Protein AF-A0A6J1S5U1-F1 (afdb_monomer_lite)

Secondary structure (DSSP, 8-state):
---HHHHHHHHHHHHHHHHHHHHHHHHHHHTTTT-------------SS---B-TTT--B---GGGEEE-TTS-EEEHHHHHHHHHHS-SS-B-TTT--B-

Radius of gyration: 27.82 Å; chains: 1; bounding box: 63×32×68 Å

Structure (mmCIF, N/CA/C/O backbone):
data_AF-A0A6J1S5U1-F1
#
_entry.id   AF-A0A6J1S5U1-F1
#
loop_
_atom_site.group_PDB
_atom_site.id
_atom_site.type_symbol
_atom_site.label_atom_id
_atom_site.label_alt_id
_atom_site.label_comp_id
_atom_site.label_asym_id
_atom_site.label_entity_id
_atom_site.label_seq_id
_atom_site.pdbx_PDB_ins_code
_atom_site.Cartn_x
_atom_site.Cartn_y
_atom_site.Cartn_z
_atom_site.occupancy
_atom_site.B_iso_or_equiv
_atom_site.auth_seq_id
_atom_site.auth_comp_id
_atom_site.auth_asym_id
_atom_site.auth_atom_id
_atom_site.pdbx_PDB_model_num
ATOM 1 N N . MET A 1 1 ? 48.455 20.278 -44.408 1.00 60.16 1 MET A N 1
ATOM 2 C CA . MET A 1 1 ? 47.598 19.736 -45.483 1.00 60.16 1 MET A CA 1
ATOM 3 C C . MET A 1 1 ? 47.067 18.388 -45.000 1.00 60.16 1 MET A C 1
ATOM 5 O O . MET A 1 1 ? 47.862 17.455 -44.965 1.00 60.16 1 MET A O 1
ATOM 9 N N . PRO A 1 2 ? 45.825 18.281 -44.487 1.00 58.84 2 PRO A N 1
ATOM 10 C CA . PRO A 1 2 ? 45.291 16.995 -44.032 1.00 58.84 2 PRO A CA 1
ATOM 11 C C . PRO A 1 2 ? 45.217 16.024 -45.215 1.00 58.84 2 PRO A C 1
ATOM 13 O O . PRO A 1 2 ? 44.820 16.409 -46.314 1.00 58.84 2 PRO A O 1
ATOM 16 N N . SER A 1 3 ? 45.668 14.789 -45.007 1.00 61.09 3 SER A N 1
ATOM 17 C CA . SER A 1 3 ? 45.748 13.781 -46.059 1.00 61.09 3 SER A CA 1
ATOM 18 C C . SER A 1 3 ? 44.338 13.398 -46.550 1.00 61.09 3 SER A C 1
ATOM 20 O O . SER A 1 3 ? 43.416 13.276 -45.737 1.00 61.09 3 SER A O 1
ATOM 22 N N . PRO A 1 4 ? 44.146 13.180 -47.868 1.00 67.06 4 PRO A N 1
ATOM 23 C CA . PRO A 1 4 ? 42.848 12.850 -48.464 1.00 67.06 4 PRO A CA 1
ATOM 24 C C . PRO A 1 4 ? 42.061 11.704 -47.784 1.00 67.06 4 PRO A C 1
ATOM 26 O O . PRO A 1 4 ? 40.838 11.829 -47.703 1.00 67.06 4 PRO A O 1
ATOM 29 N N . PRO A 1 5 ? 42.673 10.636 -47.219 1.00 60.84 5 PRO A N 1
ATOM 30 C CA . PRO A 1 5 ? 41.909 9.603 -46.509 1.00 60.84 5 PRO A CA 1
ATOM 31 C C . PRO A 1 5 ? 41.277 10.079 -45.190 1.00 60.84 5 PRO A C 1
ATOM 33 O O . PRO A 1 5 ? 40.268 9.518 -44.770 1.00 60.84 5 PRO A O 1
ATOM 36 N N . LEU A 1 6 ? 41.814 11.121 -44.543 1.00 58.06 6 LEU A N 1
ATOM 37 C CA . LEU A 1 6 ? 41.282 11.627 -43.271 1.00 58.06 6 LEU A CA 1
ATOM 38 C C . LEU A 1 6 ? 39.984 12.430 -43.470 1.00 58.06 6 LEU A C 1
ATOM 40 O O . LEU A 1 6 ? 39.094 12.404 -42.624 1.00 58.06 6 LEU A O 1
ATOM 44 N N . MET A 1 7 ? 39.853 13.104 -44.617 1.00 59.44 7 MET A N 1
ATOM 45 C CA . MET A 1 7 ? 38.648 13.854 -44.992 1.00 59.44 7 MET A CA 1
ATOM 46 C C . MET A 1 7 ? 37.457 12.931 -45.292 1.00 59.44 7 MET A C 1
ATOM 48 O O . MET A 1 7 ? 36.327 13.259 -44.928 1.00 59.44 7 MET A O 1
ATOM 52 N N . LEU A 1 8 ? 37.700 11.756 -45.888 1.00 58.16 8 LEU A N 1
ATOM 53 C CA . LEU A 1 8 ? 36.645 10.768 -46.153 1.00 58.16 8 LEU A CA 1
ATOM 54 C C . LEU A 1 8 ? 36.061 10.165 -44.864 1.00 58.16 8 LEU A C 1
ATOM 56 O O . LEU A 1 8 ? 34.860 9.905 -44.798 1.00 58.16 8 LEU A O 1
ATOM 60 N N . LEU A 1 9 ? 36.885 9.980 -43.829 1.00 57.75 9 LEU A N 1
ATOM 61 C CA . LEU A 1 9 ? 36.449 9.420 -42.545 1.00 57.75 9 LEU A CA 1
ATOM 62 C C . LEU A 1 9 ? 35.524 10.379 -41.778 1.00 57.75 9 LEU A C 1
ATOM 64 O O . LEU A 1 9 ? 34.529 9.945 -41.196 1.00 57.75 9 LEU A O 1
ATOM 68 N N . CYS A 1 10 ? 35.793 11.687 -41.830 1.00 55.22 10 CYS A N 1
ATOM 69 C CA . CYS A 1 10 ? 34.947 12.693 -41.185 1.00 55.22 10 CYS A CA 1
ATOM 70 C C . CYS A 1 10 ? 33.573 12.832 -41.864 1.00 55.22 10 CYS A C 1
ATOM 72 O O . CYS A 1 10 ? 32.564 12.980 -41.175 1.00 55.22 10 CYS A O 1
ATOM 74 N N . ALA A 1 11 ? 33.506 12.736 -43.197 1.00 58.78 11 ALA A N 1
ATOM 75 C CA . ALA A 1 11 ? 32.246 12.835 -43.938 1.00 58.78 11 ALA A CA 1
ATOM 76 C C . ALA A 1 11 ? 31.306 11.643 -43.666 1.00 58.78 11 ALA A C 1
ATOM 78 O O . ALA A 1 11 ? 30.099 11.829 -43.500 1.00 58.78 11 ALA A O 1
ATOM 79 N N . ALA A 1 12 ? 31.858 10.430 -43.547 1.00 64.88 12 ALA A N 1
ATOM 80 C CA . ALA A 1 12 ? 31.086 9.233 -43.210 1.00 64.88 12 ALA A CA 1
ATOM 81 C C . ALA A 1 12 ? 30.552 9.264 -41.763 1.00 64.88 12 ALA A C 1
ATOM 83 O O . ALA A 1 12 ? 29.416 8.856 -41.515 1.00 64.88 12 ALA A O 1
ATOM 84 N N . GLY A 1 13 ? 31.338 9.795 -40.818 1.00 66.88 13 GLY A N 1
ATOM 85 C CA . GLY A 1 13 ? 30.950 9.891 -39.407 1.00 66.88 13 GLY A CA 1
ATOM 86 C C . GLY A 1 13 ? 29.791 10.859 -39.156 1.00 66.88 13 GLY A C 1
ATOM 87 O O . GLY A 1 13 ? 28.839 10.510 -38.459 1.00 66.88 13 GLY A O 1
ATOM 88 N N . VAL A 1 14 ? 29.827 12.049 -39.766 1.00 75.75 14 VAL A N 1
ATOM 89 C CA . VAL A 1 14 ? 28.752 13.050 -39.621 1.00 75.75 14 VAL A CA 1
ATOM 90 C C . VAL A 1 14 ? 27.470 12.581 -40.314 1.00 75.75 14 VAL A C 1
ATOM 92 O O . VAL A 1 14 ? 26.383 12.766 -39.770 1.00 75.75 14 VAL A O 1
ATOM 95 N N . GLY A 1 15 ? 27.591 11.908 -41.465 1.00 79.19 15 GLY A N 1
ATOM 96 C CA . GLY A 1 15 ? 26.455 11.306 -42.166 1.00 79.19 15 GLY A CA 1
ATOM 97 C C . GLY A 1 15 ? 25.762 10.219 -41.342 1.00 79.19 15 GLY A C 1
ATOM 98 O O . GLY A 1 15 ? 24.545 10.265 -41.177 1.00 79.19 15 GLY A O 1
ATOM 99 N N . LEU A 1 16 ? 26.521 9.282 -40.760 1.00 84.19 16 LEU A N 1
ATOM 100 C CA . LEU A 1 16 ? 25.972 8.235 -39.891 1.00 84.19 16 LEU A CA 1
ATOM 101 C C . LEU A 1 16 ? 25.343 8.829 -38.621 1.00 84.19 16 LEU A C 1
ATOM 103 O O . LEU A 1 16 ? 24.246 8.431 -38.247 1.00 84.19 16 LEU A O 1
ATOM 107 N N . ALA A 1 17 ? 25.999 9.801 -37.980 1.00 83.69 17 ALA A N 1
ATOM 108 C CA . ALA A 1 17 ? 25.477 10.453 -36.780 1.00 83.69 17 ALA A CA 1
ATOM 109 C C . ALA A 1 17 ? 24.175 11.220 -37.058 1.00 83.69 17 ALA A C 1
ATOM 111 O O . ALA A 1 17 ? 23.227 11.098 -36.286 1.00 83.69 17 ALA A O 1
ATOM 112 N N . ALA A 1 18 ? 24.095 11.950 -38.176 1.00 85.56 18 ALA A N 1
ATOM 113 C CA . ALA A 1 18 ? 22.872 12.622 -38.600 1.00 85.56 18 ALA A CA 1
ATOM 114 C C . ALA A 1 18 ? 21.762 11.609 -38.915 1.00 85.56 18 ALA A C 1
ATOM 116 O O . ALA A 1 18 ? 20.647 11.767 -38.430 1.00 85.56 18 ALA A O 1
ATOM 117 N N . LEU A 1 19 ? 22.063 10.538 -39.660 1.00 85.44 19 LEU A N 1
ATOM 118 C CA . LEU A 1 19 ? 21.095 9.482 -39.982 1.00 85.44 19 LEU A CA 1
ATOM 119 C C . LEU A 1 19 ? 20.564 8.776 -38.728 1.00 85.44 19 LEU A C 1
ATOM 121 O O . LEU A 1 19 ? 19.356 8.582 -38.606 1.00 85.44 19 LEU A O 1
ATOM 125 N N . LEU A 1 20 ? 21.439 8.429 -37.780 1.00 88.12 20 LEU A N 1
ATOM 126 C CA . LEU A 1 20 ? 21.043 7.833 -36.505 1.00 88.12 20 LEU A CA 1
ATOM 127 C C . LEU A 1 20 ? 20.242 8.826 -35.657 1.00 88.12 20 LEU A C 1
ATOM 129 O O . LEU A 1 20 ? 19.211 8.442 -35.116 1.00 88.12 20 LEU A O 1
ATOM 133 N N . TYR A 1 21 ? 20.650 10.096 -35.586 1.00 87.75 21 TYR A N 1
ATOM 134 C CA . TYR A 1 21 ? 19.893 11.141 -34.892 1.00 87.75 21 TYR A CA 1
ATOM 135 C C . TYR A 1 21 ? 18.482 11.290 -35.469 1.00 87.75 21 TYR A C 1
ATOM 137 O O . TYR A 1 21 ? 17.519 11.239 -34.712 1.00 87.75 21 TYR A O 1
ATOM 145 N N . TYR A 1 22 ? 18.339 11.392 -36.796 1.00 85.44 22 TYR A N 1
ATOM 146 C CA . TYR A 1 22 ? 17.030 11.470 -37.446 1.00 85.44 22 TYR A CA 1
ATOM 147 C C . TYR A 1 22 ? 16.199 10.205 -37.215 1.00 85.44 22 TYR A C 1
ATOM 149 O O . TYR A 1 22 ? 15.005 10.316 -36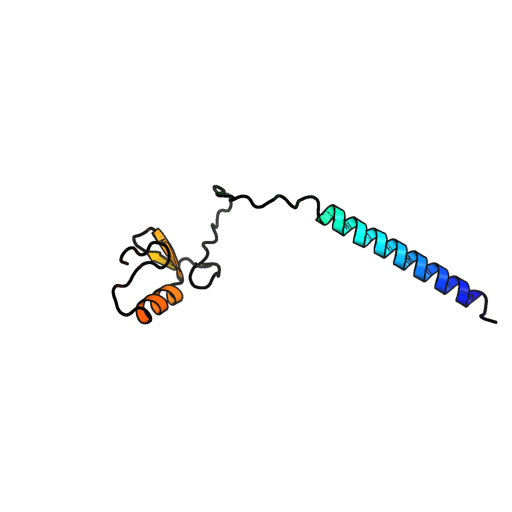.962 1.00 85.44 22 TYR A O 1
ATOM 157 N N . TYR A 1 23 ? 16.805 9.014 -37.244 1.00 84.62 23 TYR A N 1
ATOM 158 C CA . TYR A 1 23 ? 16.099 7.762 -36.968 1.00 84.62 23 TYR A CA 1
ATOM 159 C C . TYR A 1 23 ? 15.612 7.669 -35.514 1.00 84.62 23 TYR A C 1
ATOM 161 O O . TYR A 1 23 ? 14.446 7.366 -35.271 1.00 84.62 23 TYR A O 1
ATOM 169 N N . PHE A 1 24 ? 16.472 7.955 -34.533 1.00 81.06 24 PHE A N 1
ATOM 170 C CA . PHE A 1 24 ? 16.092 7.948 -33.118 1.00 81.06 24 PHE A CA 1
ATOM 171 C C . PHE A 1 24 ? 15.080 9.057 -32.789 1.00 81.06 24 PHE A C 1
ATOM 173 O O . PHE A 1 24 ? 14.107 8.791 -32.089 1.00 81.06 24 PHE A O 1
ATOM 180 N N . ALA A 1 25 ? 15.242 10.262 -33.345 1.00 79.06 25 ALA A N 1
ATOM 181 C CA . ALA A 1 25 ? 14.283 11.356 -33.186 1.00 79.06 25 ALA A CA 1
ATOM 182 C C . ALA A 1 25 ? 12.931 11.056 -33.862 1.00 79.06 25 ALA A C 1
ATOM 184 O O . ALA A 1 25 ? 11.883 11.396 -33.319 1.00 79.06 25 ALA A O 1
ATOM 185 N N . ALA A 1 26 ? 12.923 10.372 -35.012 1.00 71.00 26 ALA A N 1
ATOM 186 C CA . ALA A 1 26 ? 11.687 9.918 -35.652 1.00 71.00 26 ALA A CA 1
ATOM 187 C C . ALA A 1 26 ? 10.948 8.876 -34.792 1.00 71.00 26 ALA A C 1
ATOM 189 O O . ALA A 1 26 ? 9.726 8.937 -34.669 1.00 71.00 26 ALA A O 1
ATOM 190 N N . ARG A 1 27 ? 11.679 7.982 -34.110 1.00 69.19 27 ARG A N 1
ATOM 191 C CA . ARG A 1 27 ? 11.092 7.017 -33.164 1.00 69.19 27 ARG A CA 1
ATOM 192 C C . ARG A 1 27 ? 10.489 7.666 -31.920 1.00 69.19 27 ARG A C 1
ATOM 194 O O . ARG A 1 27 ? 9.559 7.101 -31.357 1.00 69.19 27 ARG A O 1
ATOM 201 N N . GLU A 1 28 ? 10.975 8.828 -31.494 1.00 65.94 28 GLU A N 1
ATOM 202 C CA . GLU A 1 28 ? 10.392 9.583 -30.373 1.00 65.94 28 GLU A CA 1
ATOM 203 C C . GLU A 1 28 ? 9.018 10.183 -30.729 1.00 65.94 28 GLU A C 1
ATOM 205 O O . GLU A 1 28 ? 8.144 10.260 -29.869 1.00 65.94 28 GLU A O 1
ATOM 210 N N . LEU A 1 29 ? 8.769 10.526 -31.999 1.00 53.88 29 LEU A N 1
ATOM 211 C CA . LEU A 1 29 ? 7.449 10.984 -32.461 1.00 53.88 29 LEU A CA 1
ATOM 212 C C . LEU A 1 29 ? 6.463 9.825 -32.641 1.00 53.88 29 LEU A C 1
ATOM 214 O O . LEU A 1 29 ? 5.287 9.954 -32.303 1.00 53.88 29 LEU A O 1
ATOM 218 N N . GLU A 1 30 ? 6.940 8.666 -33.093 1.00 58.53 30 GLU A N 1
ATOM 219 C CA . GLU A 1 30 ? 6.126 7.444 -33.118 1.00 58.53 30 GLU A CA 1
ATOM 220 C C . GLU A 1 30 ? 5.902 6.872 -31.705 1.00 58.53 30 GLU A C 1
ATOM 222 O O . GLU A 1 30 ? 4.859 6.280 -31.433 1.00 58.53 30 GLU A O 1
ATOM 227 N N . GLY A 1 31 ? 6.813 7.141 -30.764 1.00 50.34 31 GLY A N 1
ATOM 228 C CA . GLY A 1 31 ? 6.638 6.905 -29.327 1.00 50.34 31 GLY A CA 1
ATOM 229 C C . GLY A 1 31 ? 5.699 7.903 -28.635 1.00 50.34 31 GLY A C 1
ATOM 230 O O . GLY A 1 31 ? 5.264 7.651 -27.511 1.00 50.34 31 GLY A O 1
ATOM 231 N N . ALA A 1 32 ? 5.342 9.003 -29.308 1.00 54.62 32 ALA A N 1
ATOM 232 C CA . ALA A 1 32 ? 4.441 10.045 -28.816 1.00 54.62 32 ALA A CA 1
ATOM 233 C C . ALA A 1 32 ? 3.057 10.044 -29.496 1.00 54.62 32 ALA A C 1
ATOM 235 O O . ALA A 1 32 ? 2.227 10.912 -29.208 1.00 54.62 32 ALA A O 1
ATOM 236 N N . HIS A 1 33 ? 2.741 9.046 -30.330 1.00 50.22 33 HIS A N 1
ATOM 237 C CA . HIS A 1 33 ? 1.380 8.801 -30.825 1.00 50.22 33 HIS A CA 1
ATOM 238 C C . HIS A 1 33 ? 0.500 8.144 -29.746 1.00 50.22 33 HIS A C 1
ATOM 240 O O . HIS A 1 33 ? 0.016 7.021 -29.879 1.00 50.22 33 HIS A O 1
ATOM 246 N N . GLY A 1 34 ? 0.279 8.874 -28.650 1.00 48.56 34 GLY A N 1
ATOM 247 C CA . GLY A 1 34 ? -0.620 8.435 -27.586 1.00 48.56 34 GLY A CA 1
ATOM 248 C C . GLY A 1 34 ? -0.654 9.278 -26.313 1.00 48.56 34 GLY A C 1
ATOM 249 O O . GLY A 1 34 ? -1.048 8.752 -25.275 1.00 48.56 34 GLY A O 1
ATOM 250 N N . ALA A 1 35 ? -0.281 10.561 -26.334 1.00 52.78 35 ALA A N 1
ATOM 251 C CA . ALA A 1 35 ? -0.543 11.446 -25.196 1.00 52.78 35 ALA A CA 1
ATOM 252 C C . ALA A 1 35 ? -2.032 11.852 -25.161 1.00 52.78 35 ALA A C 1
ATOM 254 O O . ALA A 1 35 ? -2.407 12.968 -25.513 1.00 52.78 35 ALA A O 1
ATOM 255 N N . ALA A 1 36 ? -2.904 10.927 -24.753 1.00 55.50 36 ALA A N 1
ATOM 256 C CA . ALA A 1 36 ? -4.274 11.259 -24.375 1.00 55.50 36 ALA A CA 1
ATOM 257 C C . ALA A 1 36 ? -4.267 12.043 -23.045 1.00 55.50 36 ALA A C 1
ATOM 259 O O . ALA A 1 36 ? -3.533 11.670 -22.122 1.00 55.50 36 ALA A O 1
ATOM 260 N N . PRO A 1 37 ? -5.093 13.095 -22.886 1.00 50.69 37 PRO A N 1
ATOM 261 C CA . PRO A 1 37 ? -5.242 13.750 -21.596 1.00 50.69 37 PRO A CA 1
ATOM 262 C C . PRO A 1 37 ? -5.869 12.743 -20.627 1.00 50.69 37 PRO A C 1
ATOM 264 O O . PRO A 1 37 ? -6.941 12.197 -20.897 1.00 50.69 37 PRO A O 1
ATOM 267 N N . ARG A 1 38 ? -5.224 12.489 -19.480 1.00 50.56 38 ARG A N 1
ATOM 268 C CA . ARG A 1 38 ? -5.834 11.722 -18.383 1.00 50.56 38 ARG A CA 1
ATOM 269 C C . ARG A 1 38 ? -6.909 12.572 -17.710 1.00 50.56 38 ARG A C 1
ATOM 271 O O . ARG A 1 38 ? -6.746 13.083 -16.607 1.00 50.56 38 ARG A O 1
ATOM 278 N N . GLY A 1 39 ? -8.043 12.690 -18.394 1.00 49.78 39 GLY A N 1
ATOM 279 C CA . GLY A 1 39 ? -9.325 12.791 -17.726 1.00 49.78 39 GLY A CA 1
ATOM 280 C C . GLY A 1 39 ? -9.500 11.571 -16.823 1.00 49.78 39 GLY A C 1
ATOM 281 O O . GLY A 1 39 ? -9.089 10.464 -17.164 1.00 49.78 39 GLY A O 1
ATOM 282 N N . ARG A 1 40 ? -10.074 11.815 -15.646 1.00 57.81 40 ARG A N 1
ATOM 283 C CA . ARG A 1 40 ? -10.526 10.853 -14.634 1.00 57.81 40 ARG A CA 1
ATOM 284 C C . ARG A 1 40 ? -11.016 9.533 -15.260 1.00 57.81 40 ARG A C 1
ATOM 286 O O . ARG A 1 40 ? -12.190 9.397 -15.593 1.00 57.81 40 ARG A O 1
ATOM 293 N N . GLN A 1 41 ? -10.128 8.548 -15.386 1.00 54.84 41 GLN A N 1
ATOM 294 C CA . GLN A 1 41 ? -10.470 7.206 -15.848 1.00 54.84 41 GLN A CA 1
ATOM 295 C C . GLN A 1 41 ? -10.879 6.359 -14.649 1.00 54.84 41 GLN A C 1
ATOM 297 O O . GLN A 1 41 ? -10.083 5.673 -14.019 1.00 54.84 41 GLN A O 1
ATOM 302 N N . ARG A 1 42 ? -12.175 6.414 -14.347 1.00 59.53 42 ARG A N 1
ATOM 303 C CA . ARG A 1 42 ? -12.862 5.365 -13.598 1.00 59.53 42 ARG A CA 1
ATOM 304 C C . ARG A 1 42 ? -13.057 4.197 -14.571 1.00 59.53 42 ARG A C 1
ATOM 306 O O . ARG A 1 42 ? -14.090 4.125 -15.230 1.00 59.53 42 ARG A O 1
ATOM 313 N N . SER A 1 43 ? -12.033 3.358 -14.741 1.00 57.28 43 SER A N 1
ATOM 314 C CA . SER A 1 43 ? -12.077 2.225 -15.672 1.00 57.28 43 SER A CA 1
ATOM 315 C C . SER A 1 43 ? -12.407 0.927 -14.945 1.00 57.28 43 SER A C 1
ATOM 317 O O . SER A 1 43 ? -11.680 0.477 -14.066 1.00 57.28 43 SER A O 1
ATOM 319 N N . ARG A 1 44 ? -13.540 0.350 -15.346 1.00 60.69 44 ARG A N 1
ATOM 320 C CA . ARG A 1 44 ? -14.009 -0.994 -15.023 1.00 60.69 44 ARG A CA 1
ATOM 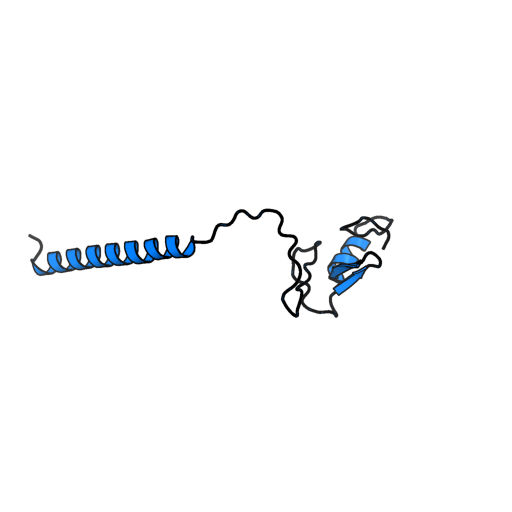321 C C . ARG A 1 44 ? -13.102 -2.030 -15.705 1.00 60.69 44 ARG A C 1
ATOM 323 O O . ARG A 1 44 ? -13.168 -2.150 -16.920 1.00 60.69 44 ARG A O 1
ATOM 330 N N . ASN A 1 45 ? -12.372 -2.785 -14.882 1.00 61.59 45 ASN A N 1
ATOM 331 C CA . ASN A 1 45 ? -12.062 -4.221 -14.981 1.00 61.59 45 ASN A CA 1
ATOM 332 C C . ASN A 1 45 ? -11.337 -4.760 -16.240 1.00 61.59 45 ASN A C 1
ATOM 334 O O . ASN A 1 45 ? -11.859 -4.695 -17.351 1.00 61.59 45 ASN A O 1
ATOM 338 N N . GLY A 1 46 ? -10.186 -5.423 -16.039 1.00 48.97 46 GLY A N 1
ATOM 339 C CA . GLY A 1 46 ? -9.514 -6.165 -17.112 1.00 48.97 46 GLY A CA 1
ATOM 340 C C . GLY A 1 46 ? -8.224 -6.945 -16.809 1.00 48.97 46 GLY A C 1
ATOM 341 O O . GLY A 1 46 ? -7.595 -7.391 -17.765 1.00 48.97 46 GLY A O 1
ATOM 342 N N . SER A 1 47 ? -7.817 -7.178 -15.554 1.00 48.47 47 SER A N 1
ATOM 343 C CA . SER A 1 47 ? -6.767 -8.164 -15.226 1.00 48.47 47 SER A CA 1
ATOM 344 C C . SER A 1 47 ? -7.225 -9.055 -14.074 1.00 48.47 47 SER A C 1
ATOM 346 O O . SER A 1 47 ? -7.719 -8.572 -13.065 1.00 48.47 47 SER A O 1
ATOM 348 N N . ARG A 1 48 ? -7.046 -10.379 -14.190 1.00 54.75 48 ARG A N 1
ATOM 349 C CA . ARG A 1 48 ? -7.410 -11.372 -13.148 1.00 54.75 48 ARG A CA 1
ATOM 350 C C . ARG A 1 48 ? -6.595 -11.272 -11.846 1.00 54.75 48 ARG A C 1
ATOM 352 O O . ARG A 1 48 ? -6.730 -12.115 -10.968 1.00 54.75 48 ARG A O 1
ATOM 359 N N . TYR A 1 49 ? -5.784 -10.232 -11.732 1.00 53.31 49 TYR A N 1
ATOM 360 C CA . TYR A 1 49 ? -5.134 -9.778 -10.519 1.00 53.31 49 TYR A CA 1
ATOM 361 C C . TYR A 1 49 ? -5.307 -8.260 -10.538 1.00 53.31 49 TYR A C 1
ATOM 363 O O . TYR A 1 49 ? -4.592 -7.556 -11.254 1.00 53.31 49 TYR A O 1
ATOM 371 N N . GLU A 1 50 ? -6.350 -7.776 -9.870 1.00 58.59 50 GLU A N 1
ATOM 372 C CA . GLU A 1 50 ? -6.522 -6.358 -9.573 1.00 58.59 50 GLU A CA 1
ATOM 373 C C . GLU A 1 50 ? -5.464 -6.057 -8.509 1.00 58.59 50 GLU A C 1
ATOM 375 O O . GLU A 1 50 ? -5.551 -6.516 -7.369 1.00 58.59 50 GLU A O 1
ATOM 380 N N . LEU A 1 51 ? -4.350 -5.466 -8.943 1.00 66.31 51 LEU A N 1
ATOM 381 C CA . LEU A 1 51 ? -3.272 -5.078 -8.044 1.00 66.31 51 LEU A CA 1
ATOM 382 C C . LEU A 1 51 ? -3.792 -3.910 -7.206 1.00 66.31 51 LEU A C 1
ATOM 384 O O . LEU A 1 51 ? -3.722 -2.762 -7.628 1.00 66.31 51 LEU A O 1
ATOM 388 N N . GLU A 1 52 ? -4.367 -4.222 -6.049 1.00 76.31 52 GLU A N 1
ATOM 389 C CA . GLU A 1 52 ? -4.798 -3.223 -5.074 1.00 76.31 52 GLU A CA 1
ATOM 390 C C . GLU A 1 52 ? -3.575 -2.432 -4.584 1.00 76.31 52 GLU A C 1
ATOM 392 O O . GLU A 1 52 ? -2.547 -3.015 -4.234 1.00 76.31 52 GLU A O 1
ATOM 397 N N . GLU A 1 53 ? -3.666 -1.104 -4.552 1.00 86.50 53 GLU A N 1
ATOM 398 C CA . GLU A 1 53 ? -2.599 -0.219 -4.071 1.00 86.50 53 GLU A CA 1
ATOM 399 C C . GLU A 1 53 ? -2.897 0.236 -2.637 1.00 86.50 53 GLU A C 1
ATOM 401 O O . GLU A 1 53 ? -3.998 0.685 -2.315 1.00 86.50 53 GLU A O 1
ATOM 406 N N . CYS A 1 54 ? -1.908 0.149 -1.748 1.00 90.00 54 CYS A N 1
ATOM 407 C CA . CYS A 1 54 ? -2.056 0.617 -0.375 1.00 90.00 54 CYS A CA 1
ATOM 408 C C . CYS A 1 54 ? -1.933 2.145 -0.331 1.00 90.00 54 CYS A C 1
ATOM 410 O O . CYS A 1 54 ? -0.847 2.683 -0.529 1.00 90.00 54 CYS A O 1
ATOM 412 N N . SER A 1 55 ? -3.003 2.868 0.011 1.00 89.44 55 SER A N 1
ATOM 413 C CA . SER A 1 55 ? -2.973 4.343 0.032 1.00 89.44 55 SER A CA 1
ATOM 414 C C . SER A 1 55 ? -2.108 4.957 1.146 1.00 89.44 55 SER A C 1
ATOM 416 O O . SER A 1 55 ? -1.894 6.167 1.149 1.00 89.44 55 SER A O 1
ATOM 418 N N . ILE A 1 56 ? -1.578 4.146 2.073 1.00 89.44 56 ILE A N 1
ATOM 419 C CA . ILE A 1 56 ? -0.660 4.603 3.131 1.00 89.44 56 ILE A CA 1
ATOM 420 C C . ILE A 1 56 ? 0.786 4.683 2.618 1.00 89.44 56 ILE A C 1
ATOM 422 O O . ILE A 1 56 ? 1.469 5.664 2.893 1.00 89.44 56 ILE A O 1
ATOM 426 N N . CYS A 1 57 ? 1.265 3.663 1.894 1.00 91.06 57 CYS A N 1
ATOM 427 C CA . CYS A 1 57 ? 2.646 3.605 1.391 1.00 91.06 57 CYS A CA 1
ATOM 428 C C . CYS A 1 57 ? 2.771 3.780 -0.128 1.00 91.06 57 CYS A C 1
ATOM 430 O O . CYS A 1 57 ? 3.886 3.897 -0.618 1.00 91.06 57 CYS A O 1
ATOM 432 N N . GLN A 1 58 ? 1.650 3.825 -0.856 1.00 87.44 58 GLN A N 1
ATOM 433 C CA . GLN A 1 58 ? 1.584 3.926 -2.320 1.00 87.44 58 GLN A CA 1
ATOM 434 C C . GLN A 1 58 ? 2.246 2.742 -3.049 1.00 87.44 58 GLN A C 1
ATOM 436 O O . GLN A 1 58 ? 2.632 2.855 -4.207 1.00 87.44 58 GLN A O 1
ATOM 441 N N . GLU A 1 59 ? 2.364 1.593 -2.377 1.00 87.12 59 GLU A N 1
ATOM 442 C CA . GLU A 1 59 ? 2.895 0.358 -2.955 1.00 87.12 59 GLU A CA 1
ATOM 443 C C . GLU A 1 59 ? 1.788 -0.669 -3.208 1.00 87.12 59 GLU A C 1
ATOM 445 O O . GLU A 1 59 ? 0.758 -0.710 -2.525 1.00 87.12 59 GLU A O 1
ATOM 450 N N . VAL A 1 60 ? 2.046 -1.557 -4.167 1.00 83.12 60 VAL A N 1
ATOM 451 C CA . VAL A 1 60 ? 1.144 -2.644 -4.546 1.00 83.12 60 VAL A CA 1
ATOM 452 C C . VAL A 1 60 ? 1.009 -3.679 -3.426 1.00 83.12 60 VAL A C 1
ATOM 454 O O . VAL A 1 60 ? 1.974 -4.134 -2.800 1.00 83.12 60 VAL A O 1
ATOM 457 N N . VAL A 1 61 ? -0.220 -4.119 -3.203 1.00 82.31 61 VAL A N 1
ATOM 458 C CA . VAL A 1 61 ? -0.577 -5.181 -2.272 1.00 82.31 61 VAL A CA 1
ATOM 459 C C . VAL A 1 61 ? -0.470 -6.531 -2.990 1.00 82.31 61 VAL A C 1
ATOM 461 O O . VAL A 1 61 ? -1.434 -7.086 -3.502 1.00 82.31 61 VAL A O 1
ATOM 464 N N . PHE A 1 62 ? 0.749 -7.073 -3.048 1.00 69.69 62 PHE A N 1
ATOM 465 C CA . PHE A 1 62 ? 1.066 -8.279 -3.830 1.00 69.69 62 PHE A CA 1
ATOM 466 C C . PHE A 1 62 ? 0.487 -9.596 -3.291 1.00 69.69 62 PHE A C 1
ATOM 468 O O . PHE A 1 62 ? 0.401 -10.569 -4.041 1.00 69.69 62 PHE A O 1
ATOM 475 N N . LYS A 1 63 ? 0.170 -9.688 -1.992 1.00 70.88 63 LYS A N 1
ATOM 476 C CA . LYS A 1 63 ? -0.217 -10.955 -1.352 1.00 70.88 63 LYS A CA 1
ATOM 477 C C . LYS A 1 63 ? -1.478 -10.802 -0.509 1.00 70.88 63 LYS A C 1
ATOM 479 O O . LYS A 1 63 ? -1.529 -9.904 0.334 1.00 70.88 63 LYS A O 1
ATOM 484 N N . PRO A 1 64 ? -2.427 -11.751 -0.608 1.00 69.06 64 PRO A N 1
ATOM 485 C CA . PRO A 1 64 ? -3.614 -11.736 0.234 1.00 69.06 64 PRO A CA 1
ATOM 486 C C . PRO A 1 64 ? -3.297 -11.931 1.720 1.00 69.06 64 PRO A C 1
ATOM 488 O O . PRO A 1 64 ? -4.081 -11.532 2.569 1.00 69.06 64 PRO A O 1
ATOM 491 N N . SER A 1 65 ? -2.140 -12.506 2.056 1.00 72.81 65 SER A N 1
ATOM 492 C CA . SER A 1 65 ? -1.702 -12.686 3.442 1.00 72.81 65 SER A CA 1
ATOM 493 C C . SER A 1 65 ? -1.065 -11.442 4.063 1.00 72.81 65 SER A C 1
ATOM 495 O O . SER A 1 65 ? -0.912 -11.390 5.278 1.00 72.81 65 SER A O 1
ATOM 497 N N . SER A 1 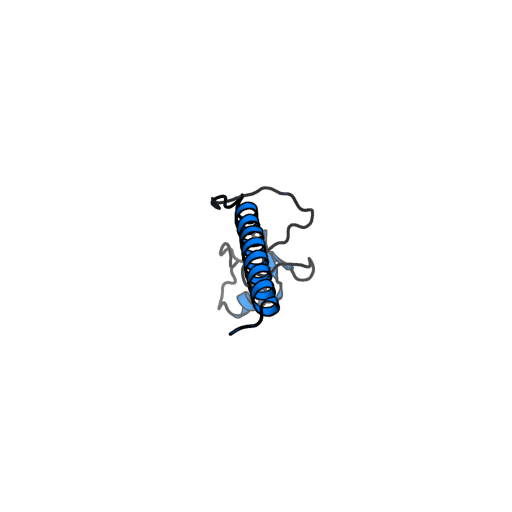66 ? -0.671 -10.448 3.262 1.00 81.00 66 SER A N 1
ATOM 498 C CA . SER A 1 66 ? -0.067 -9.202 3.752 1.00 81.00 66 SER A CA 1
ATOM 499 C C . SER A 1 66 ? -1.033 -8.023 3.712 1.00 81.00 66 SER A C 1
ATOM 501 O O . SER A 1 66 ? -0.597 -6.885 3.883 1.00 81.00 66 SER A O 1
ATOM 503 N N . GLN A 1 67 ? -2.317 -8.284 3.468 1.00 86.88 67 GLN A N 1
ATOM 504 C CA . GLN A 1 67 ? -3.347 -7.273 3.274 1.00 86.88 67 GLN A CA 1
ATOM 505 C C . GLN A 1 67 ? -4.449 -7.387 4.321 1.00 86.88 67 GLN A C 1
ATOM 507 O O . GLN A 1 67 ? -4.743 -8.472 4.818 1.00 86.88 67 GLN A O 1
ATOM 512 N N . ARG A 1 68 ? -5.067 -6.259 4.647 1.00 87.56 68 ARG A N 1
ATOM 513 C CA . ARG A 1 68 ? -6.190 -6.167 5.568 1.00 87.56 68 ARG A CA 1
ATOM 514 C C . ARG A 1 68 ? -7.265 -5.306 4.933 1.00 87.56 68 ARG A C 1
ATOM 516 O O . ARG A 1 68 ? -7.067 -4.111 4.723 1.00 87.56 68 ARG A O 1
ATOM 523 N N . ILE A 1 69 ? -8.411 -5.929 4.682 1.00 89.06 69 ILE A N 1
ATOM 524 C CA . ILE A 1 69 ? -9.623 -5.247 4.241 1.00 89.06 69 ILE A CA 1
ATOM 525 C C . ILE A 1 69 ? -10.415 -4.872 5.491 1.00 89.06 69 ILE A C 1
ATOM 527 O O . ILE A 1 69 ? -10.734 -5.722 6.322 1.00 89.06 69 ILE A O 1
ATOM 531 N N . LEU A 1 70 ? -10.683 -3.583 5.652 1.00 89.94 70 LEU A N 1
ATOM 532 C CA . LEU A 1 70 ? -11.489 -3.058 6.750 1.00 89.94 70 LEU A CA 1
ATOM 533 C C . LEU A 1 70 ? -12.981 -3.305 6.491 1.00 89.94 70 LEU A C 1
ATOM 535 O O . LEU A 1 70 ? -13.389 -3.512 5.352 1.00 89.94 70 LEU A O 1
ATOM 539 N N . ALA A 1 71 ? -13.823 -3.191 7.524 1.00 88.94 71 ALA A N 1
ATOM 540 C CA . ALA A 1 71 ? -15.279 -3.337 7.381 1.00 88.94 71 ALA A CA 1
ATOM 541 C C . ALA A 1 71 ? -15.896 -2.349 6.367 1.00 88.94 71 ALA A C 1
ATOM 543 O O . ALA A 1 71 ? -16.912 -2.643 5.746 1.00 88.94 71 ALA A O 1
ATOM 544 N N . CYS A 1 72 ? -15.252 -1.196 6.154 1.00 91.25 72 CYS A N 1
ATOM 545 C CA . CYS A 1 72 ? -15.637 -0.211 5.144 1.00 91.25 72 CYS A CA 1
ATOM 546 C C . CYS A 1 72 ? -15.250 -0.595 3.700 1.00 91.25 72 CYS A C 1
ATOM 548 O O . CYS A 1 72 ? -15.512 0.179 2.782 1.00 91.25 72 CYS A O 1
ATOM 550 N N . GLY A 1 73 ? -14.595 -1.742 3.496 1.00 87.19 73 GLY A N 1
ATOM 551 C CA . GLY A 1 73 ? -14.188 -2.263 2.189 1.00 87.19 73 GLY A CA 1
ATOM 552 C C . GLY A 1 73 ? -12.829 -1.777 1.675 1.00 87.19 73 GLY A C 1
ATOM 553 O O . GLY A 1 73 ? -12.405 -2.216 0.614 1.00 87.19 73 GLY A O 1
ATOM 554 N N . HIS A 1 74 ? -12.121 -0.905 2.399 1.00 90.38 74 HIS A N 1
ATOM 555 C CA . HIS A 1 74 ? -10.799 -0.425 1.975 1.00 90.38 74 HIS A CA 1
ATOM 556 C C . HIS A 1 74 ? -9.676 -1.385 2.378 1.00 90.38 74 HIS A C 1
ATOM 558 O O . HIS A 1 74 ? -9.664 -1.886 3.506 1.00 90.38 74 HIS A O 1
ATOM 564 N N . ASN A 1 75 ? -8.718 -1.578 1.471 1.00 89.81 75 ASN A N 1
ATOM 565 C CA . ASN A 1 75 ? -7.608 -2.514 1.606 1.00 89.81 75 ASN A CA 1
ATOM 566 C C . ASN A 1 75 ? -6.267 -1.800 1.849 1.00 89.81 75 ASN A C 1
ATOM 568 O O . ASN A 1 75 ? -5.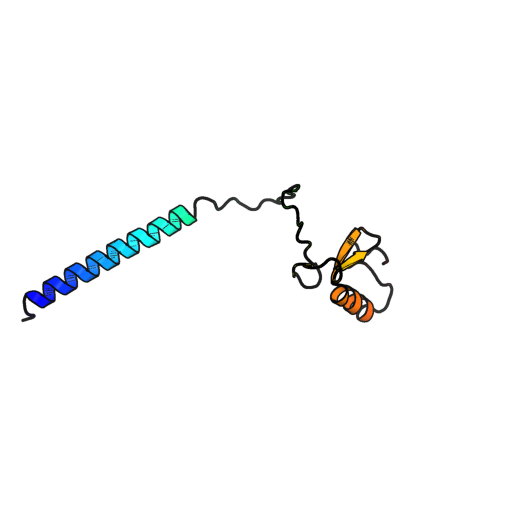973 -0.781 1.229 1.00 89.81 75 ASN A O 1
ATOM 572 N N . PHE A 1 76 ? -5.451 -2.347 2.749 1.00 90.75 76 PHE A N 1
ATOM 573 C CA . PHE A 1 76 ? -4.141 -1.814 3.130 1.00 90.75 76 PHE A CA 1
ATOM 57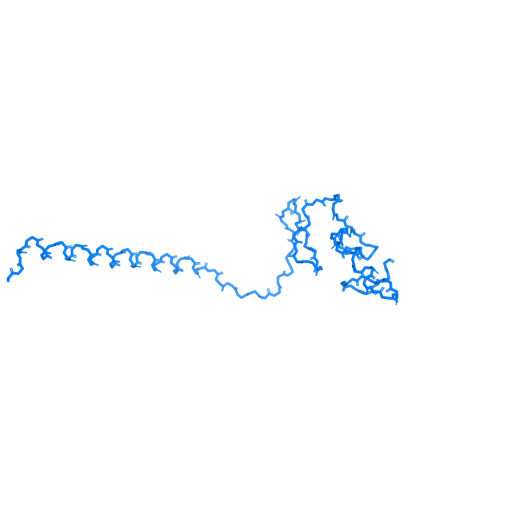4 C C . PHE A 1 76 ? -3.186 -2.955 3.465 1.00 90.75 76 PHE A C 1
ATOM 576 O O . PHE A 1 76 ? -3.630 -4.040 3.839 1.00 90.75 76 PHE A O 1
ATOM 583 N N . HIS A 1 77 ? -1.871 -2.719 3.452 1.00 92.38 77 HIS A N 1
ATOM 584 C CA . HIS A 1 77 ? -0.964 -3.679 4.085 1.00 92.38 77 HIS A CA 1
ATOM 585 C C . HIS A 1 77 ? -1.212 -3.738 5.593 1.00 92.38 77 HIS A C 1
ATOM 587 O O . HIS A 1 77 ? -1.379 -2.696 6.230 1.00 92.38 77 HIS A O 1
ATOM 593 N N . ILE A 1 78 ? -1.143 -4.939 6.176 1.00 90.75 78 ILE A N 1
ATOM 594 C CA . ILE A 1 78 ? -1.308 -5.165 7.626 1.00 90.75 78 ILE A CA 1
ATOM 595 C C . ILE A 1 78 ? -0.394 -4.227 8.431 1.00 90.75 78 ILE A C 1
ATOM 597 O O . ILE A 1 78 ? -0.863 -3.484 9.286 1.00 90.75 78 ILE A O 1
ATOM 601 N N . ARG A 1 79 ? 0.889 -4.160 8.057 1.00 91.50 79 ARG A N 1
ATOM 602 C CA . ARG A 1 79 ? 1.882 -3.301 8.723 1.00 91.50 79 ARG A CA 1
ATOM 603 C C . ARG A 1 79 ? 1.559 -1.812 8.616 1.00 91.50 79 ARG A C 1
ATOM 605 O O . ARG A 1 79 ? 1.865 -1.047 9.524 1.00 91.50 79 ARG A O 1
ATOM 612 N N . CYS A 1 80 ? 1.009 -1.385 7.483 1.00 91.81 80 CYS A N 1
ATOM 613 C CA . CYS A 1 80 ? 0.685 0.018 7.250 1.00 91.81 80 CYS A CA 1
ATOM 614 C C . CYS A 1 80 ? -0.507 0.439 8.100 1.00 91.81 80 CYS A C 1
ATOM 616 O O . CYS A 1 80 ? -0.453 1.485 8.745 1.00 91.81 80 CYS A O 1
ATOM 618 N N . ILE A 1 81 ? -1.558 -0.385 8.127 1.00 90.62 81 ILE A N 1
ATOM 619 C CA . ILE A 1 81 ? -2.723 -0.080 8.945 1.00 90.62 81 ILE A CA 1
ATOM 620 C C . ILE A 1 81 ? -2.379 -0.173 10.432 1.00 90.62 81 ILE A C 1
ATOM 622 O O . ILE A 1 81 ? -2.712 0.758 11.141 1.00 90.62 81 ILE A O 1
ATOM 626 N N . GLU A 1 82 ? -1.635 -1.177 10.905 1.00 90.25 82 GLU A N 1
ATOM 627 C CA . GLU A 1 82 ? -1.199 -1.274 12.313 1.00 90.25 82 GLU A CA 1
ATOM 628 C C . GLU A 1 82 ? -0.461 -0.016 12.788 1.00 90.25 82 GLU A C 1
ATOM 630 O O . GLU A 1 82 ? -0.876 0.603 13.767 1.00 90.25 82 GLU A O 1
ATOM 635 N N . LYS A 1 83 ? 0.542 0.448 12.030 1.00 91.00 83 LYS A N 1
ATOM 636 C CA . LYS A 1 83 ? 1.262 1.696 12.335 1.00 91.00 83 LYS A CA 1
ATOM 637 C C . LYS A 1 83 ? 0.344 2.915 12.396 1.00 91.00 83 LYS A C 1
ATOM 639 O O . LYS A 1 83 ? 0.545 3.803 13.218 1.00 91.00 83 LYS A O 1
ATOM 644 N N . TRP A 1 84 ? -0.658 2.976 11.521 1.00 89.31 84 T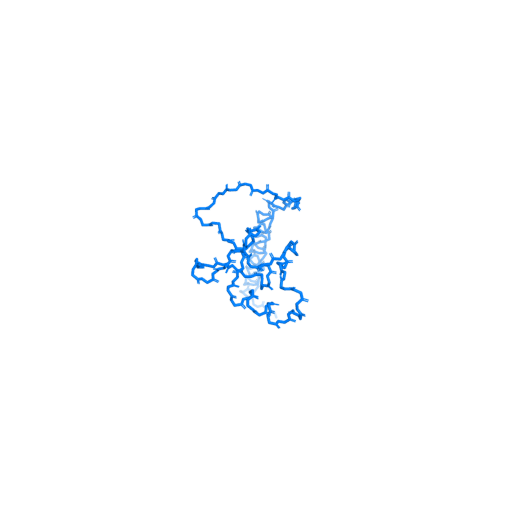RP A N 1
ATOM 645 C CA . TRP A 1 84 ? -1.659 4.040 11.550 1.00 89.31 84 TRP A CA 1
ATOM 646 C C . TRP A 1 84 ? -2.493 4.001 12.837 1.00 89.31 84 TRP A C 1
ATOM 648 O O . TRP A 1 84 ? -2.784 5.047 13.416 1.00 89.31 84 TRP A O 1
ATOM 658 N N . GLN A 1 85 ? -2.856 2.804 13.310 1.00 86.44 85 GLN A N 1
ATOM 659 C CA . GLN A 1 85 ? -3.605 2.638 14.557 1.00 86.44 85 GLN A CA 1
ATOM 660 C C . GLN A 1 85 ? -2.766 3.025 15.780 1.00 86.44 85 GLN A C 1
ATOM 662 O O . GLN A 1 85 ? -3.294 3.663 16.684 1.00 86.44 85 GLN A O 1
ATOM 667 N N . GLU A 1 86 ? -1.477 2.684 15.787 1.00 87.56 86 GLU A N 1
ATOM 668 C CA . GLU A 1 86 ? -0.532 3.040 16.854 1.00 87.56 86 GLU A CA 1
ATOM 669 C C . GLU A 1 86 ? -0.262 4.550 16.919 1.00 87.56 86 GLU A C 1
ATOM 671 O O . GLU A 1 86 ? -0.178 5.122 18.004 1.00 87.56 86 GLU A O 1
ATOM 676 N N . ALA A 1 87 ? -0.145 5.209 15.763 1.00 84.69 87 ALA A N 1
ATOM 677 C CA . ALA A 1 87 ? 0.134 6.641 15.687 1.00 84.69 87 ALA A CA 1
ATOM 678 C C . ALA A 1 87 ? -1.083 7.524 16.018 1.00 84.69 87 ALA A C 1
ATOM 680 O O . ALA A 1 87 ? -0.913 8.696 16.356 1.00 84.69 87 ALA A O 1
ATOM 681 N N . SER A 1 88 ? -2.308 7.001 15.899 1.00 76.00 88 SER A N 1
ATOM 682 C CA . SER A 1 88 ? -3.535 7.780 16.088 1.00 76.00 88 SER A CA 1
ATOM 683 C C . SER A 1 88 ? -4.066 7.655 17.529 1.00 76.00 88 SER A C 1
ATOM 685 O O . SER A 1 88 ? -4.523 6.575 17.906 1.00 76.00 88 SER A O 1
ATOM 687 N N . PRO A 1 89 ? -4.119 8.743 18.327 1.00 67.06 89 PRO A N 1
ATOM 688 C CA . PRO A 1 89 ? -4.472 8.725 19.756 1.00 67.06 89 PRO A CA 1
ATOM 689 C C . PRO A 1 89 ? -5.981 8.560 20.064 1.00 67.06 89 PRO A C 1
ATOM 691 O O . PRO A 1 89 ? -6.482 9.152 21.011 1.00 67.06 89 PRO A O 1
ATOM 694 N N . TYR A 1 90 ? -6.683 7.694 19.320 1.00 68.00 90 TYR A N 1
ATOM 695 C CA . TYR A 1 90 ? -8.112 7.345 19.440 1.00 68.00 90 TYR A CA 1
ATOM 696 C C . TYR A 1 90 ? -9.123 8.410 18.932 1.00 68.00 90 TYR A C 1
ATOM 698 O O . TYR A 1 90 ? -8.962 9.599 19.198 1.00 68.00 90 TYR A O 1
ATOM 706 N N . PRO A 1 91 ? -10.215 8.004 18.236 1.00 68.81 91 PRO A N 1
ATOM 707 C CA . PRO A 1 91 ? -10.549 6.650 17.790 1.00 68.81 91 PRO A CA 1
ATOM 708 C C . PRO A 1 91 ? -9.802 6.238 16.519 1.00 68.81 91 PRO A C 1
ATOM 710 O O . PRO A 1 91 ? -9.499 7.046 15.643 1.00 68.81 91 PRO A O 1
ATOM 713 N N . THR A 1 92 ? -9.546 4.940 16.405 1.00 80.50 92 THR A N 1
ATOM 714 C CA . THR A 1 92 ? -8.969 4.330 15.212 1.00 80.50 92 THR A CA 1
ATOM 715 C C . THR A 1 92 ? -9.952 4.458 14.046 1.00 80.50 92 THR A C 1
ATOM 717 O O . THR A 1 92 ? -11.092 3.994 14.125 1.00 80.50 92 THR A O 1
ATOM 720 N N . THR A 1 93 ? -9.533 5.118 12.966 1.00 89.38 93 THR A N 1
ATOM 721 C CA . THR A 1 93 ? -10.375 5.379 11.788 1.00 89.38 93 THR A CA 1
ATOM 722 C C . THR A 1 93 ? -9.692 4.931 10.501 1.00 89.38 93 THR A C 1
ATOM 724 O O . THR A 1 93 ? -8.465 4.865 10.419 1.00 89.38 93 THR A O 1
ATOM 727 N N . CYS A 1 94 ? -10.493 4.618 9.482 1.00 90.38 94 CYS A N 1
ATOM 728 C CA . CYS A 1 94 ? -10.003 4.292 8.150 1.00 90.38 94 CYS A CA 1
ATOM 729 C C . CYS A 1 94 ? -9.327 5.522 7.507 1.00 90.38 94 CYS A C 1
ATOM 731 O O . CYS A 1 94 ? -9.980 6.564 7.407 1.00 90.38 94 CYS A O 1
ATOM 733 N N . PRO A 1 95 ? -8.093 5.410 6.978 1.00 88.81 95 PRO A N 1
ATOM 734 C CA . PRO A 1 95 ? -7.412 6.520 6.303 1.00 88.81 95 PRO A CA 1
ATOM 735 C C . PRO A 1 95 ? -8.182 7.091 5.102 1.00 88.81 95 PRO A C 1
ATOM 737 O O . PRO A 1 95 ? -8.111 8.287 4.836 1.00 88.81 95 PRO A O 1
ATOM 740 N N . ASN A 1 96 ? -8.953 6.250 4.399 1.00 88.75 96 ASN A N 1
ATOM 741 C CA . ASN A 1 96 ? -9.647 6.643 3.168 1.00 88.75 96 ASN A CA 1
ATOM 742 C C . ASN A 1 96 ? -11.023 7.273 3.421 1.00 88.75 96 ASN A C 1
ATOM 744 O O . ASN A 1 96 ? -11.376 8.255 2.776 1.00 88.75 96 ASN A O 1
ATOM 748 N N . CYS A 1 97 ? -11.816 6.727 4.349 1.00 90.62 97 CYS A N 1
ATOM 749 C CA . CYS A 1 97 ? -13.202 7.169 4.560 1.00 90.62 97 CYS A CA 1
ATOM 750 C C . CYS A 1 97 ? -13.515 7.657 5.975 1.00 90.62 97 CYS A C 1
ATOM 752 O O . CYS A 1 97 ? -14.645 8.061 6.237 1.00 90.62 97 CYS A O 1
ATOM 754 N N . ARG A 1 98 ? -12.545 7.605 6.896 1.00 88.31 98 ARG A N 1
ATOM 755 C CA . ARG A 1 98 ? -12.675 8.006 8.308 1.00 88.31 98 ARG A CA 1
ATOM 756 C C . ARG A 1 98 ? -13.763 7.269 9.099 1.00 88.31 98 ARG A C 1
ATOM 758 O O . ARG A 1 98 ? -14.049 7.641 10.233 1.00 88.31 98 ARG A O 1
ATOM 765 N N . GLN A 1 99 ? -14.342 6.204 8.542 1.00 87.44 99 GLN A N 1
ATOM 766 C CA . GLN A 1 99 ? -15.211 5.303 9.294 1.00 87.44 99 GLN A CA 1
ATOM 767 C C . GLN A 1 99 ? -14.404 4.602 10.384 1.00 87.44 99 GLN A C 1
ATOM 769 O O . GLN A 1 99 ? -13.212 4.330 10.209 1.00 87.44 99 GLN A O 1
ATOM 774 N N . ARG A 1 100 ? -15.060 4.320 11.509 1.00 83.12 100 ARG A N 1
ATOM 775 C CA . ARG A 1 100 ? -14.454 3.573 12.608 1.00 83.12 100 ARG A CA 1
ATOM 776 C C . ARG A 1 100 ? -14.087 2.171 12.123 1.00 83.12 100 ARG A C 1
ATOM 778 O O . ARG A 1 100 ? -14.901 1.528 11.460 1.00 83.12 100 ARG A O 1
ATOM 785 N N . VAL A 1 101 ? -12.855 1.761 12.412 1.00 77.25 101 VAL A N 1
ATOM 786 C CA . VAL A 1 101 ? -12.305 0.444 12.049 1.00 77.25 101 VAL A CA 1
ATOM 787 C C . VAL A 1 101 ? -12.404 -0.561 13.174 1.00 77.25 101 VAL A C 1
ATOM 789 O O . VAL A 1 101 ? -12.461 -0.122 14.344 1.00 77.25 101 VAL A O 1
#

pLDDT: mean 74.25, std 14.63, range [48.47, 92.38]

Organism: Frankliniella occidentalis (NCBI:txid133901)

Foldseek 3Di:
DPDPVVVVVVVVVVVVVVVVVCVVVVVVVVVVVDPDPPDPPPDDDDDPDPQQAAPQVRHTPPDPVQWDQDPVRHIHGPVSLVVQCVPDPDDRADPPPRHGD

InterPro domains:
  IPR001841 Zinc finger, RING-type [PF13639] (53-98)
  IPR001841 Zinc finger, RING-type [PS50089] (54-98)
  IPR001841 Zinc finger, RING-type [SM00184] (54-97)
  IPR013083 Zinc finger, RING/FYVE/PHD-type [G3DSA:3.30.40.10] (34-101)
  IPR052788 RING-type E3 ubiquitin ligase ATL [PTHR45798] (49-100)

Sequence (101 aa):
MPSPPLMLLCAAGVGLAALLYYYFAARELEGAHGAAPRGRQRSRNGSRYELEECSICQEVVFKPSSQRILACGHNFHIRCIEKWQEASPYPTTCPNCRQRV